Protein AF-A0A383CD26-F1 (afdb_monomer)

Secondary structure (DSSP, 8-state):
--STTTSSGGGSS---------------------------PPP--SPPPSS-HHHHHHHT-HHHHHHHHHTT--TT---TTS--HHHHHHHTT-TTT-

InterPro domains:
  IPR002110 Ankyrin repeat [PF13637] (53-98)
  IPR002110 Ankyrin repeat [PS50088] (48-80)
  IPR036770 Ankyrin repeat-containing domain superfamily [G3DSA:1.25.40.20] (35-98)
  IPR036770 Ankyrin repeat-containing domain superfamily [SSF48403] (50-98)

Sequence (98 aa):
MKHLLLTTIAAVLLVGCGKSQQSAPPAEAKPTEPVAEASQPEPPTAKAPDISIHEAAALGNIEVVKQFLDSGTDVNAKDETGGTPLDEAAGWGRKDIV

Solvent-accessible surface area (backbone atoms only — not comparable to full-atom values): 6782 Å² total; per-residue (Å²): 135,78,67,72,69,64,66,64,69,75,74,77,85,76,89,78,87,82,80,88,78,89,80,81,82,88,78,87,80,84,87,82,88,88,79,90,77,94,71,85,88,81,81,84,69,93,64,80,74,98,62,55,62,42,56,29,26,41,72,53,40,58,73,58,46,48,52,40,57,76,69,66,52,72,71,74,50,58,50,97,85,67,43,30,21,61,51,33,7,56,75,61,64,24,69,95,76,102

Organism: NCBI:txid408172

Foldseek 3Di:
DVVVVVVVVPPPPPPDDDDDDDDDDDDDDDDDDDDDDDDDDDDDPPDQDPDDLLVCLLVLVVVNVVVCVVVVHPQQDADPVRDGSVNSNVVNVNVVND

Nearest PDB structures (foldseek):
  8aiw-assembly1_A  TM=9.275E-01  e=3.293E-03  synthetic construct
  5fin-assembly1_A  TM=9.408E-01  e=5.175E-03  synthetic construct
  5u0k-assembly2_C  TM=9.900E-01  e=1.198E-02  Homo sapiens
  4qfv-assembly2_D  TM=9.211E-01  e=7.625E-03  synthetic construct
  3eu9-assembly1_A  TM=8.087E-01  e=6.024E-02  Homo sapiens

pLDDT: mean 72.76, std 22.74, range [33.34, 98.06]

Radius of gyration: 22.04 Å; Cα contacts (8 Å, |Δi|>4): 69; chains: 1; bounding box: 35×28×75 Å

Mean predicted aligned error: 15.94 Å

Structure (mmCIF, N/CA/C/O backbone):
data_AF-A0A383CD26-F1
#
_entry.id   AF-A0A383CD26-F1
#
loop_
_atom_site.group_PDB
_atom_site.id
_atom_site.type_symbol
_atom_site.label_atom_id
_atom_site.label_alt_id
_atom_site.label_comp_id
_atom_site.label_asym_id
_atom_site.label_entity_id
_atom_site.label_seq_id
_atom_site.pdbx_PDB_ins_code
_atom_site.Cartn_x
_atom_site.Cartn_y
_atom_site.Cartn_z
_atom_site.occupancy
_atom_site.B_iso_or_equiv
_atom_site.auth_seq_id
_atom_site.auth_comp_id
_atom_site.auth_asym_id
_atom_site.auth_atom_id
_atom_site.pdbx_PDB_model_num
ATOM 1 N N . MET A 1 1 ? -8.525 4.665 -56.659 1.00 61.22 1 MET A N 1
ATOM 2 C CA . MET A 1 1 ? -8.284 5.819 -55.749 1.00 61.22 1 MET A CA 1
ATOM 3 C C . MET A 1 1 ? -8.834 5.638 -54.322 1.00 61.22 1 MET A C 1
ATOM 5 O O . MET A 1 1 ? -8.789 6.589 -53.561 1.00 61.22 1 MET A O 1
ATOM 9 N N . LYS A 1 2 ? -9.315 4.447 -53.909 1.00 55.78 2 LYS A N 1
ATOM 10 C CA . LYS A 1 2 ? -9.794 4.193 -52.524 1.00 55.78 2 LYS A CA 1
ATOM 11 C C . LYS A 1 2 ? -8.854 3.308 -51.686 1.00 55.78 2 LYS A C 1
ATOM 13 O O . LYS A 1 2 ? -9.084 3.098 -50.508 1.00 55.78 2 LYS A O 1
ATOM 18 N N . HIS A 1 3 ? -7.773 2.831 -52.298 1.00 51.88 3 HIS A N 1
ATOM 19 C CA . HIS A 1 3 ? -6.738 1.991 -51.675 1.00 51.88 3 HIS A CA 1
ATOM 20 C C . HIS A 1 3 ? -5.611 2.835 -51.055 1.00 51.88 3 HIS A C 1
ATOM 22 O O . HIS A 1 3 ? -4.895 2.353 -50.191 1.00 51.88 3 HIS A O 1
ATOM 28 N N . LEU A 1 4 ? -5.481 4.103 -51.470 1.00 53.97 4 LEU A N 1
ATOM 29 C CA . LEU A 1 4 ? -4.401 4.993 -51.028 1.00 53.97 4 LEU A CA 1
ATOM 30 C C . LEU A 1 4 ? -4.625 5.546 -49.606 1.00 53.97 4 LEU A C 1
ATOM 32 O O . LEU A 1 4 ? -3.674 5.949 -48.951 1.00 53.97 4 LEU A O 1
ATOM 36 N N . LEU A 1 5 ? -5.872 5.531 -49.115 1.00 55.97 5 LEU A N 1
ATOM 37 C CA . LEU A 1 5 ? -6.234 5.977 -47.761 1.00 55.97 5 LEU A CA 1
ATOM 38 C C . LEU A 1 5 ? -6.113 4.869 -46.700 1.00 55.97 5 LEU A C 1
ATOM 40 O O . LEU A 1 5 ? -6.050 5.173 -45.517 1.00 55.97 5 LEU A O 1
ATOM 44 N N . LEU A 1 6 ? -6.073 3.592 -47.102 1.00 53.94 6 LEU A N 1
ATOM 45 C CA . LEU A 1 6 ? -5.966 2.467 -46.162 1.00 53.94 6 LEU A CA 1
ATOM 46 C C . LEU A 1 6 ? -4.513 2.151 -45.780 1.00 53.94 6 LEU A C 1
ATOM 48 O O . LEU A 1 6 ? -4.270 1.590 -44.717 1.00 53.94 6 LEU A O 1
ATOM 52 N N . THR A 1 7 ? -3.536 2.550 -46.598 1.00 52.94 7 THR A N 1
ATOM 53 C CA . THR A 1 7 ? -2.109 2.322 -46.316 1.00 52.94 7 THR A CA 1
ATOM 54 C C . THR A 1 7 ? -1.505 3.332 -45.340 1.00 52.94 7 THR A C 1
ATOM 56 O O . THR A 1 7 ? -0.465 3.053 -44.756 1.00 52.94 7 THR A O 1
ATOM 59 N N . THR A 1 8 ? -2.131 4.492 -45.125 1.00 54.00 8 THR A N 1
ATOM 60 C CA . THR A 1 8 ? -1.614 5.521 -44.204 1.00 54.00 8 THR A CA 1
ATOM 61 C C . THR A 1 8 ? -1.950 5.246 -42.736 1.00 54.00 8 THR A C 1
ATOM 63 O O . THR A 1 8 ? -1.261 5.744 -41.852 1.00 54.00 8 THR A O 1
ATOM 66 N N . ILE A 1 9 ? -2.960 4.417 -42.452 1.00 56.34 9 ILE A N 1
ATOM 67 C CA . ILE A 1 9 ? -3.414 4.140 -41.077 1.00 56.34 9 ILE A CA 1
ATOM 68 C C . ILE A 1 9 ? -2.486 3.142 -40.351 1.00 56.34 9 ILE A C 1
ATOM 70 O O . ILE A 1 9 ? -2.437 3.119 -39.125 1.00 56.34 9 ILE A O 1
ATOM 74 N N . ALA A 1 10 ? -1.668 2.370 -41.075 1.00 51.91 10 ALA A N 1
ATOM 75 C CA . ALA A 1 10 ? -0.789 1.360 -40.477 1.00 51.91 10 ALA A CA 1
ATOM 76 C C . ALA A 1 10 ? 0.519 1.910 -39.860 1.00 51.91 10 ALA A C 1
ATOM 78 O O . ALA A 1 10 ? 1.268 1.145 -39.259 1.00 51.91 10 ALA A O 1
ATOM 79 N N . ALA A 1 11 ? 0.814 3.211 -39.978 1.00 51.25 11 ALA A N 1
ATOM 80 C CA . ALA A 1 11 ? 2.112 3.775 -39.580 1.00 51.25 11 ALA A CA 1
ATOM 81 C C . ALA A 1 11 ? 2.157 4.444 -38.185 1.00 51.25 11 ALA A C 1
ATOM 83 O O . ALA A 1 11 ? 3.206 4.954 -37.807 1.00 51.25 11 ALA A O 1
ATOM 84 N N . VAL A 1 12 ? 1.067 4.454 -37.402 1.00 57.66 12 VAL A N 1
ATOM 85 C CA . VAL A 1 12 ? 0.998 5.226 -36.131 1.00 57.66 12 VAL A CA 1
ATOM 86 C C . VAL A 1 12 ? 1.128 4.367 -34.855 1.00 57.66 12 VAL A C 1
ATOM 88 O O . VAL A 1 12 ? 1.158 4.904 -33.755 1.00 57.66 12 VAL A O 1
ATOM 91 N N . LEU A 1 13 ? 1.292 3.042 -34.945 1.00 58.06 13 LEU A N 1
ATOM 92 C CA . LEU A 1 13 ? 1.329 2.158 -33.759 1.00 58.06 13 LEU A CA 1
ATOM 93 C C . LEU A 1 13 ? 2.716 1.595 -33.398 1.00 58.06 13 LEU A C 1
ATOM 95 O O . LEU A 1 13 ? 2.810 0.526 -32.801 1.00 58.06 13 LEU A O 1
ATOM 99 N N . LEU A 1 14 ? 3.801 2.308 -33.716 1.00 62.69 14 LEU A N 1
ATOM 100 C CA . LEU A 1 14 ? 5.159 1.943 -33.285 1.00 62.69 14 LEU A CA 1
ATOM 101 C C . LEU A 1 14 ? 5.880 3.116 -32.607 1.00 62.69 14 LEU A C 1
ATOM 103 O O . LEU A 1 14 ? 6.912 3.585 -33.076 1.00 62.69 14 LEU A O 1
ATOM 107 N N . VAL A 1 15 ? 5.366 3.550 -31.455 1.00 64.06 15 VAL A N 1
ATOM 108 C CA . VAL A 1 15 ? 6.215 4.143 -30.408 1.00 64.06 15 VAL A CA 1
ATOM 109 C C . VAL A 1 15 ? 6.217 3.180 -29.229 1.00 64.06 15 VAL A C 1
ATOM 111 O O . VAL A 1 15 ? 5.533 3.352 -28.227 1.00 64.06 15 VAL A O 1
ATOM 114 N N . GLY A 1 16 ? 6.969 2.100 -29.408 1.00 60.16 16 GLY A N 1
ATOM 115 C CA . GLY A 1 16 ? 7.536 1.322 -28.322 1.00 60.16 16 GLY A CA 1
ATOM 116 C C . GLY A 1 16 ? 9.050 1.484 -28.379 1.00 60.16 16 GLY A C 1
ATOM 117 O O . GLY A 1 16 ? 9.636 1.178 -29.413 1.00 60.16 16 GLY A O 1
ATOM 118 N N . CYS A 1 17 ? 9.648 2.011 -27.304 1.00 50.06 17 CYS A N 1
ATOM 119 C CA . CYS A 1 17 ? 10.967 1.655 -26.755 1.00 50.06 17 CYS A CA 1
ATOM 120 C C . CYS A 1 17 ? 11.421 2.674 -25.696 1.00 50.06 17 CYS A C 1
ATOM 122 O O . CYS A 1 17 ? 11.313 3.877 -25.906 1.00 50.06 17 CYS A O 1
ATOM 124 N N . GLY A 1 18 ? 12.029 2.169 -24.615 1.00 45.19 18 GLY A N 1
ATOM 125 C CA . GLY A 1 18 ? 12.867 2.944 -23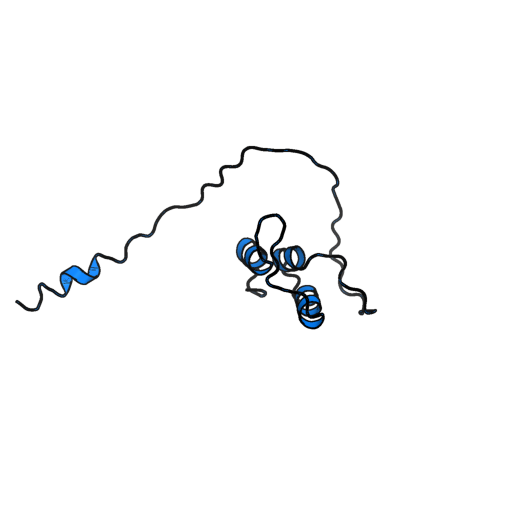.686 1.00 45.19 18 GLY A CA 1
ATOM 126 C C . GLY A 1 18 ? 12.332 2.932 -22.255 1.00 45.19 18 GLY A C 1
ATOM 127 O O . GLY A 1 18 ? 11.650 3.856 -21.848 1.00 45.19 18 GLY A O 1
ATOM 128 N N . LYS A 1 19 ? 12.437 1.827 -21.508 1.00 43.53 19 LYS A N 1
ATOM 129 C CA . LYS A 1 19 ? 13.638 1.421 -20.752 1.00 43.53 19 LYS A CA 1
ATOM 130 C C . LYS A 1 19 ? 14.055 2.495 -19.734 1.00 43.53 19 LYS A C 1
ATOM 132 O O . LYS A 1 19 ? 14.719 3.463 -20.076 1.00 43.53 19 LYS A O 1
ATOM 137 N N . SER A 1 20 ? 13.631 2.254 -18.495 1.00 51.91 20 SER A N 1
ATOM 138 C CA . SER A 1 20 ? 14.439 2.324 -17.275 1.00 51.91 20 SER A CA 1
ATOM 139 C C . SER A 1 20 ? 15.628 3.279 -17.332 1.00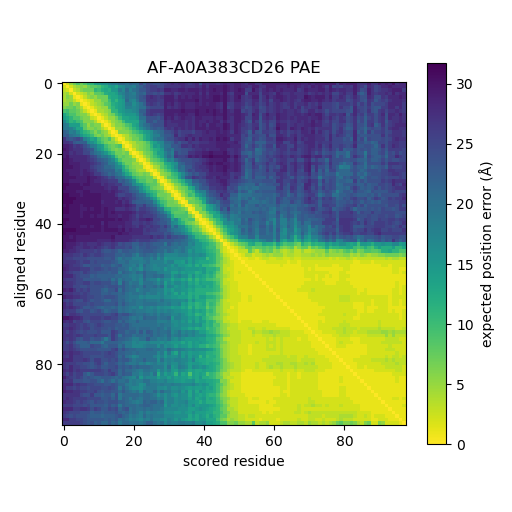 51.91 20 SER A C 1
ATOM 141 O O . SER A 1 20 ? 16.634 2.908 -17.919 1.00 51.91 20 SER A O 1
ATOM 143 N N . GLN A 1 21 ? 15.564 4.414 -16.636 1.00 40.03 21 GLN A N 1
ATOM 144 C CA . GLN A 1 21 ? 16.749 4.991 -15.997 1.00 40.03 21 GLN A CA 1
ATOM 145 C C . GLN A 1 21 ? 16.370 5.571 -14.638 1.00 40.03 21 GLN A C 1
ATOM 147 O O . GLN A 1 21 ? 16.080 6.752 -14.474 1.00 40.03 21 GLN A O 1
ATOM 152 N N . GLN A 1 22 ? 16.409 4.664 -13.662 1.00 48.28 22 GLN A N 1
ATOM 153 C CA . GLN A 1 22 ? 16.930 4.931 -12.331 1.00 48.28 22 GLN A CA 1
ATOM 154 C C . GLN A 1 22 ? 18.182 5.808 -12.472 1.00 48.28 22 GLN A C 1
ATOM 156 O O . GLN A 1 22 ? 19.202 5.373 -13.002 1.00 48.28 22 GLN A O 1
ATOM 161 N N . SER A 1 23 ? 18.107 7.044 -12.007 1.00 33.34 23 SER A N 1
ATOM 162 C CA . SER A 1 23 ? 19.285 7.821 -11.644 1.00 33.34 23 SER A CA 1
ATOM 163 C C . SER A 1 23 ? 19.111 8.192 -10.187 1.00 33.34 23 SER A C 1
ATOM 165 O O . SER A 1 23 ? 18.477 9.187 -9.859 1.00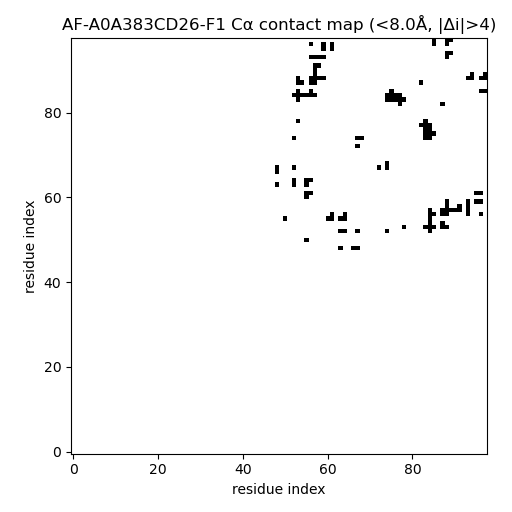 33.34 23 SER A O 1
ATOM 167 N N . ALA A 1 24 ? 19.633 7.336 -9.316 1.00 45.06 24 ALA A N 1
ATOM 168 C CA . ALA A 1 24 ? 19.889 7.706 -7.937 1.00 45.06 24 ALA A CA 1
ATOM 169 C C . ALA A 1 24 ? 21.319 8.256 -7.842 1.00 45.06 24 ALA A C 1
ATOM 171 O O . ALA A 1 24 ? 22.244 7.637 -8.376 1.00 45.06 24 ALA A O 1
ATOM 172 N N . PRO A 1 25 ? 21.524 9.354 -7.103 1.00 39.72 25 PRO A N 1
ATOM 173 C CA . PRO A 1 25 ? 22.664 9.493 -6.220 1.00 39.72 25 PRO A CA 1
ATOM 174 C C . PRO A 1 25 ? 22.209 9.457 -4.747 1.00 39.72 25 PRO A C 1
ATOM 176 O O . PRO A 1 25 ? 21.023 9.619 -4.456 1.00 39.72 25 PRO A O 1
ATOM 179 N N . PRO A 1 26 ? 23.136 9.166 -3.821 1.00 54.28 26 PRO A N 1
ATOM 180 C CA . PRO A 1 26 ? 22.813 8.565 -2.540 1.00 54.28 26 PRO A CA 1
ATOM 181 C C . PRO A 1 26 ? 22.587 9.618 -1.457 1.00 54.28 26 PRO A C 1
ATOM 183 O O . PRO A 1 26 ? 23.276 10.635 -1.406 1.00 54.28 26 PRO A O 1
ATOM 186 N N . ALA A 1 27 ? 21.689 9.312 -0.531 1.00 46.59 27 ALA A N 1
ATOM 187 C CA . ALA A 1 27 ? 21.772 9.839 0.818 1.00 46.59 27 ALA A CA 1
ATOM 188 C C . ALA A 1 27 ? 21.467 8.702 1.794 1.00 46.59 27 ALA A C 1
ATOM 190 O O . ALA A 1 27 ? 20.321 8.321 2.015 1.00 46.59 27 ALA A O 1
ATOM 191 N N . GLU A 1 28 ? 22.549 8.141 2.334 1.00 36.38 28 GLU A N 1
ATOM 192 C CA . GLU A 1 28 ? 22.593 7.570 3.680 1.00 36.38 28 GLU A CA 1
ATOM 193 C C . GLU A 1 28 ? 21.849 8.513 4.649 1.00 36.38 28 GLU A C 1
ATOM 195 O O . GLU A 1 28 ? 22.001 9.729 4.580 1.00 36.38 28 GLU A O 1
ATOM 200 N N . ALA A 1 29 ? 20.996 8.010 5.537 1.00 36.34 29 ALA A N 1
ATOM 201 C CA . ALA A 1 29 ? 21.476 7.372 6.753 1.00 36.34 29 ALA A CA 1
ATOM 202 C C . ALA A 1 29 ? 20.561 6.235 7.249 1.00 36.34 29 ALA A C 1
ATOM 204 O O . ALA A 1 29 ? 19.380 6.415 7.528 1.00 36.34 29 ALA A O 1
ATOM 205 N N . LYS A 1 30 ? 21.192 5.067 7.402 1.00 43.84 30 LYS A N 1
ATOM 206 C CA . LYS A 1 30 ? 20.819 3.916 8.248 1.00 43.84 30 LYS A CA 1
ATOM 207 C C . LYS A 1 30 ? 20.951 4.289 9.751 1.00 43.84 30 LYS A C 1
ATOM 209 O O . LYS A 1 30 ? 21.493 5.367 10.004 1.00 43.84 30 LYS A O 1
ATOM 214 N N . PRO A 1 31 ? 20.666 3.415 10.755 1.00 50.22 31 PRO A N 1
ATOM 215 C CA . PRO A 1 31 ? 20.257 1.989 10.718 1.00 50.22 31 PRO A CA 1
ATOM 216 C C . PRO A 1 31 ? 19.019 1.673 11.602 1.00 50.22 31 PRO A C 1
ATOM 218 O O . PRO A 1 31 ? 18.684 2.444 12.488 1.00 50.22 31 PRO A O 1
ATOM 221 N N . THR A 1 32 ? 18.279 0.579 11.393 1.00 36.12 32 THR A N 1
ATOM 222 C CA . THR A 1 32 ? 18.607 -0.749 11.957 1.00 36.12 32 THR A CA 1
ATOM 223 C C . THR A 1 32 ? 17.977 -1.909 11.170 1.00 36.12 32 THR A C 1
ATOM 225 O O . THR A 1 32 ? 16.761 -1.989 11.030 1.00 36.12 32 THR A O 1
ATOM 228 N N . GLU A 1 33 ? 18.822 -2.836 10.715 1.00 42.62 33 GLU A N 1
ATOM 229 C CA . GLU A 1 33 ? 18.487 -4.244 10.421 1.00 42.62 33 GLU A CA 1
ATOM 230 C C . GLU A 1 33 ? 18.297 -5.022 11.750 1.00 42.62 33 GLU A C 1
ATOM 232 O O . GLU A 1 33 ? 18.638 -4.465 12.800 1.00 42.62 33 GLU A O 1
ATOM 237 N N . PRO A 1 34 ? 17.986 -6.336 11.782 1.00 62.38 34 PRO A N 1
ATOM 238 C CA . PRO A 1 34 ? 17.209 -7.216 10.892 1.00 62.38 34 PRO A CA 1
ATOM 239 C C . PRO A 1 34 ? 16.108 -7.966 11.687 1.00 62.38 34 PRO A C 1
ATOM 241 O O . PRO A 1 34 ? 16.204 -8.071 12.899 1.00 62.38 34 PRO A O 1
ATOM 244 N N . VAL A 1 35 ? 15.137 -8.605 11.031 1.00 40.91 35 VAL A N 1
ATOM 245 C CA . VAL A 1 35 ? 14.760 -9.999 11.357 1.00 40.91 35 VAL A CA 1
ATOM 246 C C . VAL A 1 35 ? 13.865 -10.564 10.259 1.00 40.91 35 VAL A C 1
ATOM 248 O O . VAL A 1 35 ? 12.814 -10.024 9.930 1.00 40.91 35 VAL A O 1
ATOM 251 N N . ALA A 1 36 ? 14.316 -11.681 9.700 1.00 51.69 36 ALA A N 1
ATOM 252 C CA . ALA A 1 36 ? 13.437 -12.662 9.098 1.00 51.69 36 ALA A CA 1
ATOM 253 C C . ALA A 1 36 ? 12.446 -13.162 10.157 1.00 51.69 36 ALA A C 1
ATOM 255 O O . ALA A 1 36 ? 12.866 -13.393 11.283 1.00 51.69 36 ALA A O 1
ATOM 256 N N . GLU A 1 37 ? 11.192 -13.406 9.786 1.00 38.22 37 GLU A N 1
ATOM 257 C CA . GLU A 1 37 ? 10.447 -14.529 10.359 1.00 38.22 37 GLU A CA 1
ATOM 258 C C . GLU A 1 37 ? 9.281 -14.890 9.432 1.00 38.22 37 GLU A C 1
ATOM 260 O O . GLU A 1 37 ? 8.255 -14.214 9.361 1.00 38.22 37 GLU A O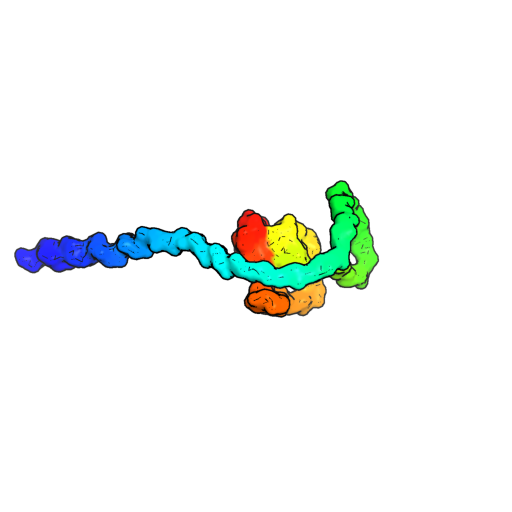 1
ATOM 265 N N . ALA A 1 38 ? 9.456 -15.981 8.691 1.00 53.16 38 ALA A N 1
ATOM 266 C CA . ALA A 1 38 ? 8.350 -16.706 8.097 1.00 53.16 38 ALA A CA 1
ATOM 267 C C . ALA A 1 38 ? 7.693 -17.541 9.204 1.00 53.16 38 ALA A C 1
ATOM 269 O O . ALA A 1 38 ? 8.177 -18.627 9.502 1.00 53.16 38 ALA A O 1
ATOM 270 N N . SER A 1 39 ? 6.602 -17.051 9.794 1.00 44.00 39 SER A N 1
ATOM 271 C CA . SER A 1 39 ? 5.748 -17.835 10.696 1.00 44.00 39 SER A CA 1
ATOM 272 C C . SER A 1 39 ? 4.284 -17.417 10.525 1.00 44.00 39 SER A C 1
ATOM 274 O O . SER A 1 39 ? 3.939 -16.247 10.656 1.00 44.00 39 SER A O 1
ATOM 276 N N . GLN A 1 40 ? 3.436 -18.381 10.157 1.00 42.91 40 GLN A N 1
ATOM 277 C CA . GLN A 1 40 ? 1.976 -18.241 10.037 1.00 42.91 40 GLN A CA 1
ATOM 278 C C . GLN A 1 40 ? 1.289 -18.251 11.435 1.00 42.91 40 GLN A C 1
ATOM 280 O O . GLN A 1 40 ? 1.982 -18.301 12.446 1.00 42.91 40 GLN A O 1
ATOM 285 N N . PRO A 1 41 ? -0.057 -18.277 11.517 1.00 51.47 41 PRO A N 1
ATOM 286 C CA . PRO A 1 41 ? -0.945 -17.177 11.881 1.00 51.47 41 PRO A CA 1
ATOM 287 C C . PRO A 1 41 ? -1.434 -17.243 13.345 1.00 51.47 41 PRO A C 1
ATOM 289 O O . PRO A 1 41 ? -1.875 -18.289 13.816 1.00 51.47 41 PRO A O 1
ATOM 292 N N . GLU A 1 42 ? -1.470 -16.104 14.034 1.00 39.62 42 GLU A N 1
ATOM 293 C CA . GLU A 1 42 ? -2.142 -15.973 15.337 1.00 39.62 42 GLU A CA 1
ATOM 294 C C 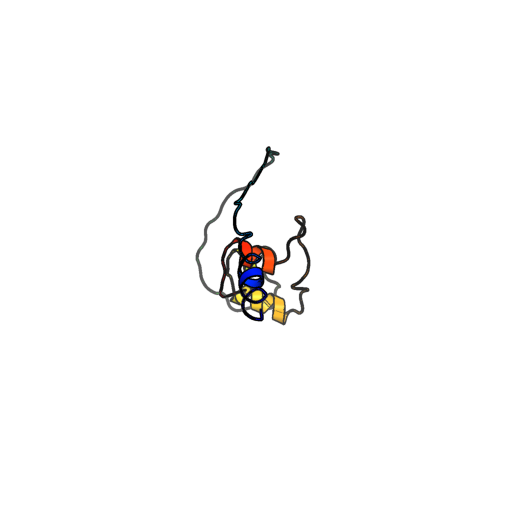. GLU A 1 42 ? -3.542 -15.338 15.142 1.00 39.62 42 GLU A C 1
ATOM 296 O O . GLU A 1 42 ? -3.693 -14.422 14.327 1.00 39.62 42 GLU A O 1
ATOM 301 N N . PRO A 1 43 ? -4.590 -15.827 15.837 1.00 54.25 43 PRO A N 1
ATOM 302 C CA . PRO A 1 43 ? -5.979 -15.407 15.642 1.00 54.25 43 PRO A CA 1
ATOM 303 C C . PRO A 1 43 ? -6.205 -13.968 16.144 1.00 54.25 43 PRO A C 1
ATOM 305 O O . PRO A 1 43 ? -5.644 -13.583 17.173 1.00 54.25 43 PRO A O 1
ATOM 308 N N . PRO A 1 44 ? -7.049 -13.155 15.479 1.00 54.00 44 PRO A N 1
ATOM 309 C CA . PRO A 1 44 ? -7.094 -11.726 15.742 1.00 54.00 44 PRO A CA 1
ATOM 310 C C . PRO A 1 44 ? -7.887 -11.426 17.018 1.00 54.00 44 PRO A C 1
ATOM 312 O O . PRO A 1 44 ? -9.108 -11.274 17.014 1.00 54.00 44 PRO A O 1
ATOM 315 N N . THR A 1 45 ? -7.183 -11.230 18.129 1.00 49.50 45 THR A N 1
ATOM 316 C CA . THR A 1 45 ? -7.554 -10.129 19.023 1.00 49.50 45 THR A CA 1
ATOM 317 C C . THR A 1 45 ? -7.434 -8.833 18.227 1.00 49.50 45 THR A C 1
ATOM 319 O O . THR A 1 45 ? -6.371 -8.559 17.682 1.00 49.50 45 THR A O 1
ATOM 322 N N . ALA A 1 46 ? -8.530 -8.076 18.148 1.00 63.12 46 ALA A N 1
ATOM 323 C CA . ALA A 1 46 ? -8.783 -6.902 17.307 1.00 63.12 46 ALA A CA 1
ATOM 324 C C . ALA A 1 46 ? -7.837 -5.692 17.515 1.00 63.12 46 ALA A C 1
ATOM 326 O O . ALA A 1 46 ? -8.283 -4.582 17.806 1.00 63.12 46 ALA A O 1
ATOM 327 N N . LYS A 1 47 ? -6.524 -5.889 17.388 1.00 64.50 47 LYS A N 1
ATOM 328 C CA . LYS A 1 47 ? -5.546 -4.818 17.195 1.00 64.50 47 L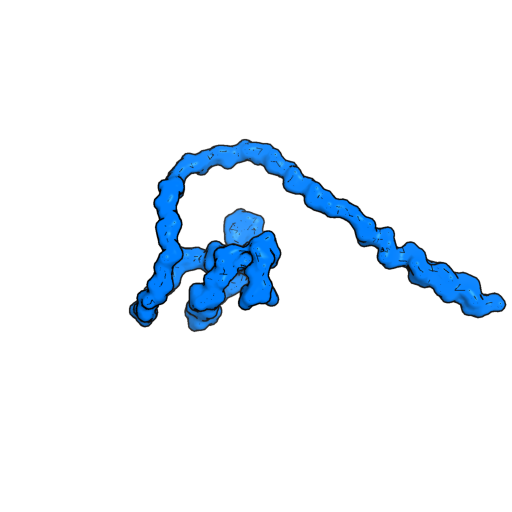YS A CA 1
ATOM 329 C C . LYS A 1 47 ? -5.316 -4.611 15.702 1.00 64.50 47 LYS A C 1
ATOM 331 O O . LYS A 1 47 ? -5.334 -5.569 14.934 1.00 64.50 47 LYS A O 1
ATOM 336 N N . ALA A 1 48 ? -5.107 -3.355 15.312 1.00 67.25 48 ALA A N 1
ATOM 337 C CA . ALA A 1 48 ? -4.660 -3.028 13.965 1.00 67.25 48 ALA A CA 1
ATOM 338 C C . ALA A 1 48 ? -3.328 -3.749 13.669 1.00 67.25 48 ALA A C 1
ATOM 340 O O . ALA A 1 48 ? -2.524 -3.885 14.595 1.00 67.25 48 ALA A O 1
ATOM 341 N N . PRO A 1 49 ? -3.089 -4.206 12.426 1.00 81.19 49 PRO A N 1
ATOM 342 C CA . PRO A 1 49 ? -1.815 -4.814 12.057 1.00 81.19 49 PRO A CA 1
ATOM 343 C C . PRO A 1 49 ? -0.645 -3.861 12.344 1.00 81.19 49 PRO A C 1
ATOM 345 O O . PRO A 1 49 ? -0.736 -2.673 12.042 1.00 81.19 49 PRO A O 1
ATOM 348 N N . ASP A 1 50 ? 0.465 -4.380 12.875 1.00 88.69 50 ASP A N 1
ATOM 349 C CA . ASP A 1 50 ? 1.664 -3.582 13.203 1.00 88.69 50 ASP A CA 1
ATOM 350 C C . ASP A 1 50 ? 2.490 -3.169 11.957 1.00 88.69 50 ASP A C 1
ATOM 352 O O . ASP A 1 50 ? 3.538 -2.538 12.075 1.00 88.69 50 ASP A O 1
ATOM 356 N N . ILE A 1 51 ? 2.024 -3.516 10.755 1.00 91.44 51 ILE A N 1
ATOM 357 C CA . ILE A 1 51 ? 2.657 -3.245 9.456 1.00 91.44 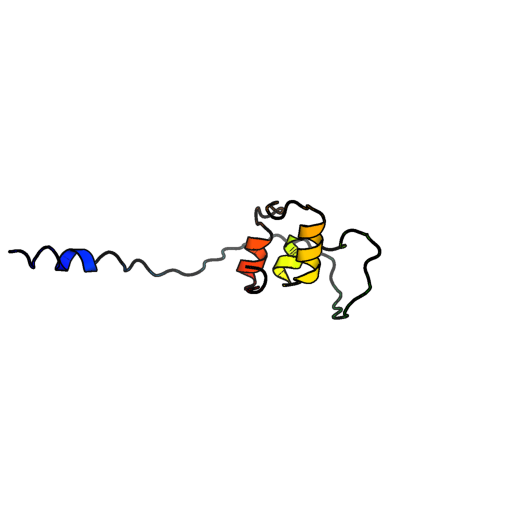51 ILE A CA 1
ATOM 358 C C . ILE A 1 51 ? 1.808 -2.259 8.654 1.00 91.44 51 ILE A C 1
ATOM 360 O O . ILE A 1 51 ? 0.588 -2.301 8.737 1.00 91.44 51 ILE A O 1
ATOM 364 N N . SER A 1 52 ? 2.411 -1.393 7.838 1.00 94.50 52 SER A N 1
ATOM 365 C CA . SER A 1 52 ? 1.631 -0.495 6.974 1.00 94.50 52 SER A CA 1
ATOM 366 C C . SER A 1 52 ? 0.939 -1.243 5.822 1.00 94.50 52 SER A C 1
ATOM 368 O O . SER A 1 52 ? 1.415 -2.282 5.361 1.00 94.50 52 SER A O 1
ATOM 370 N N . ILE A 1 53 ? -0.156 -0.688 5.289 1.00 95.19 53 ILE A N 1
ATOM 371 C CA . ILE A 1 53 ? -0.816 -1.254 4.101 1.00 95.19 53 ILE A CA 1
ATOM 372 C C . ILE A 1 53 ? 0.082 -1.201 2.848 1.00 95.19 53 ILE A C 1
ATOM 374 O O . ILE A 1 53 ? 0.019 -2.112 2.028 1.00 95.19 53 ILE A O 1
ATOM 378 N N . HIS A 1 54 ? 0.961 -0.198 2.728 1.00 97.25 54 HIS A N 1
ATOM 379 C CA . HIS A 1 54 ? 1.948 -0.096 1.644 1.00 97.25 54 HIS A CA 1
ATOM 380 C C . HIS A 1 54 ? 2.916 -1.278 1.672 1.00 97.25 54 HIS A C 1
ATOM 382 O O . HIS A 1 54 ? 3.110 -1.963 0.670 1.00 97.25 54 HIS A O 1
ATOM 388 N N . GLU A 1 55 ? 3.463 -1.574 2.850 1.00 95.56 55 GLU A N 1
ATOM 389 C CA . GLU A 1 55 ? 4.408 -2.671 3.025 1.00 95.56 55 GLU A CA 1
ATOM 390 C C . GLU A 1 55 ? 3.719 -4.037 2.907 1.00 95.56 55 GLU A C 1
ATOM 392 O O . GLU A 1 55 ? 4.228 -4.933 2.236 1.00 95.56 55 GLU A O 1
ATOM 397 N N . ALA A 1 56 ? 2.509 -4.190 3.454 1.00 95.75 56 ALA A N 1
ATOM 398 C CA . ALA A 1 56 ? 1.704 -5.392 3.244 1.00 95.75 56 ALA A CA 1
ATOM 399 C C . ALA A 1 56 ? 1.440 -5.650 1.748 1.00 95.75 56 ALA A C 1
ATOM 401 O O . ALA A 1 56 ? 1.528 -6.794 1.294 1.00 95.75 56 ALA A O 1
ATOM 402 N N . ALA A 1 57 ? 1.170 -4.592 0.978 1.00 97.12 57 ALA A N 1
ATOM 403 C CA . ALA A 1 57 ? 0.957 -4.668 -0.459 1.00 97.12 57 ALA A CA 1
ATOM 404 C C . ALA A 1 57 ? 2.247 -5.001 -1.229 1.00 97.12 57 ALA A C 1
ATOM 406 O O . ALA A 1 57 ? 2.229 -5.898 -2.071 1.00 97.12 57 ALA A O 1
ATOM 407 N N . ALA A 1 58 ? 3.383 -4.384 -0.883 1.00 96.00 58 ALA A N 1
ATOM 408 C CA . ALA A 1 58 ? 4.703 -4.704 -1.440 1.00 96.00 58 ALA A CA 1
ATOM 409 C C . ALA A 1 58 ? 5.097 -6.178 -1.215 1.00 96.00 58 ALA A C 1
ATOM 411 O O . ALA A 1 58 ? 5.612 -6.858 -2.116 1.00 96.00 58 ALA A O 1
ATOM 412 N N . LEU A 1 59 ? 4.821 -6.691 -0.010 1.00 95.00 59 LEU A N 1
ATOM 413 C CA . LEU A 1 59 ? 5.121 -8.062 0.403 1.00 95.00 59 LEU A CA 1
ATOM 414 C C . LEU A 1 59 ? 4.141 -9.100 -0.163 1.00 95.00 59 LEU A C 1
ATOM 416 O O . LEU A 1 59 ? 4.443 -10.292 -0.137 1.00 95.00 59 LEU A O 1
ATOM 420 N N . GLY A 1 60 ? 2.986 -8.686 -0.693 1.00 94.94 60 GLY A N 1
ATOM 421 C CA . GLY A 1 60 ? 1.959 -9.622 -1.157 1.00 94.94 60 GLY A CA 1
ATOM 422 C C . GLY A 1 60 ? 1.137 -10.250 -0.027 1.00 94.94 60 GLY A C 1
ATOM 423 O O . GLY A 1 60 ? 0.569 -11.324 -0.215 1.00 94.94 60 GLY A O 1
ATOM 424 N N . ASN A 1 61 ? 1.081 -9.630 1.155 1.00 95.81 61 ASN A N 1
ATOM 425 C CA . ASN A 1 61 ? 0.369 -10.174 2.309 1.00 95.81 61 ASN A CA 1
ATOM 426 C C . ASN A 1 61 ? -1.142 -9.888 2.222 1.00 95.81 61 ASN A C 1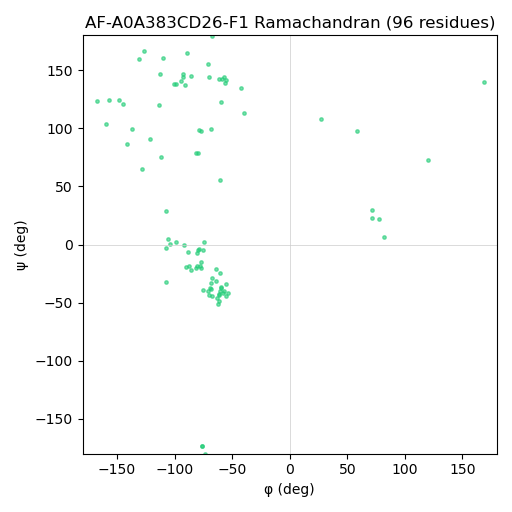
ATOM 428 O O . ASN A 1 61 ? -1.666 -8.980 2.871 1.00 95.81 61 ASN A O 1
ATOM 432 N N . ILE A 1 62 ? -1.839 -10.682 1.405 1.00 95.38 62 ILE A N 1
ATOM 433 C CA . ILE A 1 62 ? -3.271 -10.528 1.096 1.00 95.38 62 ILE A CA 1
ATOM 434 C C . ILE A 1 62 ? -4.134 -10.481 2.363 1.00 95.38 62 ILE A C 1
ATOM 436 O O . ILE A 1 62 ? -5.059 -9.678 2.447 1.00 95.38 62 ILE A O 1
ATOM 440 N N . GLU A 1 63 ? -3.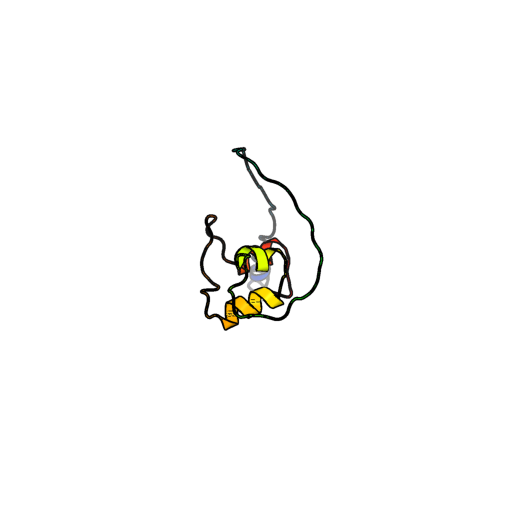845 -11.321 3.356 1.00 94.44 63 GLU A N 1
ATOM 441 C CA . GLU A 1 63 ? -4.664 -11.403 4.571 1.00 94.44 63 GLU A CA 1
ATOM 442 C C . GLU A 1 63 ? -4.560 -10.136 5.423 1.00 94.44 63 GLU A C 1
ATOM 444 O O . GLU A 1 63 ? -5.541 -9.714 6.034 1.00 94.44 63 GLU A O 1
ATOM 449 N N . VAL A 1 64 ? -3.400 -9.478 5.435 1.00 93.88 64 VAL A N 1
ATOM 450 C CA . VAL A 1 64 ? -3.243 -8.180 6.101 1.00 93.88 64 VAL A CA 1
ATOM 451 C C . VAL A 1 64 ? -3.881 -7.058 5.283 1.00 93.88 64 VAL A C 1
ATOM 453 O O . VAL A 1 64 ? -4.549 -6.197 5.851 1.00 93.88 64 VAL A O 1
ATOM 456 N N . VAL A 1 65 ? -3.764 -7.086 3.951 1.00 94.44 65 VAL A N 1
ATOM 457 C CA . VAL A 1 65 ? -4.451 -6.112 3.083 1.00 94.44 65 VAL A CA 1
ATOM 458 C C . VAL A 1 65 ? -5.972 -6.192 3.248 1.00 94.44 65 VAL A C 1
ATOM 460 O O . VAL A 1 65 ? -6.626 -5.157 3.356 1.00 94.44 65 VAL A O 1
ATOM 463 N N . LYS A 1 66 ? -6.541 -7.398 3.365 1.00 94.75 66 LYS A N 1
ATOM 464 C CA . LYS A 1 66 ? -7.963 -7.588 3.691 1.00 94.75 66 LYS A CA 1
ATOM 465 C C . LYS A 1 66 ? -8.333 -7.005 5.049 1.00 94.75 66 LYS A C 1
ATOM 467 O O . LYS A 1 66 ? -9.324 -6.296 5.136 1.00 94.75 66 LYS A O 1
ATOM 472 N N . GLN A 1 67 ? -7.516 -7.216 6.081 1.00 94.25 67 GLN A N 1
ATOM 473 C CA . GLN A 1 67 ? -7.762 -6.603 7.392 1.00 94.25 67 GLN A CA 1
ATOM 474 C C . GLN A 1 67 ? -7.778 -5.069 7.325 1.00 94.25 67 GLN A C 1
ATOM 476 O O . GLN A 1 67 ? -8.583 -4.436 8.007 1.00 94.25 67 GLN A O 1
ATOM 481 N N . PHE A 1 68 ? -6.929 -4.458 6.493 1.00 93.50 68 PHE A N 1
ATOM 482 C CA . PHE A 1 68 ? -6.966 -3.012 6.260 1.00 93.50 68 PHE A CA 1
ATOM 483 C C . PHE A 1 68 ? -8.221 -2.550 5.509 1.00 93.50 68 PHE A C 1
ATOM 485 O O . PHE A 1 68 ? -8.779 -1.504 5.845 1.00 93.50 68 PHE A O 1
ATOM 492 N N . LEU A 1 69 ? -8.687 -3.327 4.528 1.00 92.62 69 LEU A N 1
ATOM 493 C CA . LEU A 1 69 ? -9.951 -3.066 3.832 1.00 92.62 69 LEU A CA 1
ATOM 494 C C . LEU A 1 69 ? -11.143 -3.152 4.795 1.00 92.62 69 LEU A C 1
ATOM 496 O O . LEU A 1 69 ? -11.983 -2.253 4.825 1.00 92.62 69 LEU A O 1
ATOM 500 N N . ASP A 1 70 ? -11.175 -4.192 5.624 1.00 94.00 70 ASP A N 1
ATOM 501 C CA . ASP A 1 70 ? -12.247 -4.439 6.590 1.00 94.00 70 ASP A CA 1
ATOM 502 C C . ASP A 1 70 ? -12.273 -3.392 7.712 1.00 94.00 70 ASP A C 1
ATOM 504 O O . ASP A 1 70 ? -13.336 -3.078 8.250 1.00 94.00 70 ASP A O 1
ATOM 508 N N . SER A 1 71 ? -11.119 -2.810 8.055 1.00 90.88 71 SER A N 1
ATOM 509 C CA . SER A 1 71 ? -11.025 -1.744 9.057 1.00 90.88 71 SER A CA 1
ATOM 510 C C . SER A 1 71 ? -11.432 -0.363 8.529 1.00 90.88 71 SER A C 1
ATOM 512 O O . SER A 1 71 ? -11.485 0.593 9.305 1.00 90.88 71 SER A O 1
ATOM 514 N N . GLY A 1 72 ? -11.740 -0.240 7.232 1.00 88.75 72 GLY A N 1
ATOM 515 C CA . GLY A 1 72 ? -12.096 1.030 6.595 1.00 88.75 72 GLY A CA 1
ATOM 516 C C . GLY A 1 72 ? -10.913 1.987 6.442 1.00 88.75 72 GLY A C 1
ATOM 517 O O . GLY A 1 72 ? -11.112 3.199 6.345 1.00 88.75 72 GLY A O 1
ATOM 518 N N . THR A 1 73 ? -9.687 1.459 6.446 1.00 91.50 73 THR A N 1
ATOM 519 C CA . THR A 1 73 ? -8.482 2.251 6.181 1.00 91.50 73 THR A CA 1
ATOM 520 C C . THR A 1 73 ? -8.546 2.840 4.773 1.00 91.50 73 THR A C 1
ATOM 522 O O . THR A 1 73 ? -9.001 2.178 3.838 1.00 91.50 73 THR A O 1
ATOM 525 N N . ASP A 1 74 ? -8.072 4.077 4.597 1.00 94.19 74 ASP A N 1
ATOM 526 C CA . ASP A 1 74 ? -7.932 4.654 3.261 1.00 94.19 74 ASP A CA 1
ATOM 527 C C . ASP A 1 74 ? -6.831 3.922 2.484 1.00 94.19 74 ASP A C 1
ATOM 529 O O . ASP A 1 74 ? -5.639 4.177 2.649 1.00 94.19 74 ASP A O 1
ATOM 533 N N . VAL A 1 75 ? -7.247 2.994 1.626 1.00 93.50 75 VAL A N 1
ATOM 534 C CA . VAL A 1 75 ? -6.348 2.178 0.803 1.00 93.50 75 VAL A CA 1
ATOM 535 C C . VAL A 1 75 ? -5.738 2.930 -0.378 1.00 93.50 75 VAL A C 1
ATOM 537 O O . VAL A 1 75 ? -4.908 2.366 -1.081 1.00 93.50 75 VAL A O 1
ATOM 540 N N . ASN A 1 76 ? -6.133 4.187 -0.602 1.00 94.88 76 ASN A N 1
ATOM 541 C CA . ASN A 1 76 ? -5.537 5.067 -1.609 1.00 94.88 76 ASN A CA 1
ATOM 542 C C . ASN A 1 76 ? -4.647 6.146 -0.983 1.00 94.88 76 ASN A C 1
ATOM 544 O O . ASN A 1 76 ? -4.162 7.027 -1.702 1.00 94.88 76 ASN A O 1
ATOM 548 N N . ALA A 1 77 ? -4.448 6.101 0.339 1.00 95.06 77 ALA A N 1
ATOM 549 C CA . ALA A 1 77 ? -3.510 6.980 1.010 1.00 95.06 77 ALA A CA 1
ATOM 550 C C . ALA A 1 77 ? -2.131 6.836 0.365 1.00 95.06 77 ALA A C 1
ATOM 552 O O . ALA A 1 77 ? -1.727 5.745 -0.027 1.00 95.06 77 ALA A O 1
ATOM 553 N N . LYS A 1 78 ? -1.432 7.960 0.242 1.00 95.25 78 LYS A N 1
ATOM 554 C CA . LYS A 1 78 ? -0.073 7.989 -0.282 1.00 95.25 78 LYS A CA 1
ATOM 555 C C . LYS A 1 78 ? 0.921 7.930 0.863 1.00 95.25 78 LYS A C 1
ATOM 557 O O . LYS A 1 78 ? 0.707 8.585 1.886 1.00 95.25 78 LYS A O 1
ATOM 562 N N . ASP A 1 79 ? 2.000 7.191 0.670 1.00 92.00 79 ASP A N 1
ATOM 563 C CA . ASP A 1 79 ? 3.147 7.204 1.565 1.00 92.00 79 ASP A CA 1
ATOM 564 C C . ASP A 1 79 ? 4.011 8.467 1.378 1.00 92.00 79 ASP A C 1
ATOM 566 O O . ASP A 1 79 ? 3.678 9.400 0.639 1.00 92.00 79 ASP A O 1
ATOM 570 N N . GLU A 1 80 ? 5.156 8.494 2.058 1.00 92.00 80 GLU A N 1
ATOM 571 C CA . GLU A 1 80 ? 6.130 9.587 1.988 1.00 92.00 80 GLU A CA 1
ATOM 572 C C . GLU A 1 80 ? 6.763 9.749 0.595 1.00 92.00 80 GLU A C 1
ATOM 574 O O . GLU A 1 80 ? 7.259 10.827 0.262 1.00 92.00 80 GLU A O 1
ATOM 579 N N . THR A 1 81 ? 6.723 8.704 -0.238 1.00 88.31 81 THR A N 1
ATOM 580 C CA . THR A 1 81 ? 7.206 8.725 -1.626 1.00 88.31 81 THR A CA 1
ATOM 581 C C . THR A 1 81 ? 6.124 9.164 -2.617 1.00 88.31 81 THR A C 1
ATOM 583 O O . THR A 1 81 ? 6.408 9.407 -3.792 1.00 88.31 81 THR A O 1
ATOM 586 N N . GLY A 1 82 ? 4.887 9.342 -2.142 1.00 95.06 82 GLY A N 1
ATOM 587 C CA . GLY A 1 82 ? 3.727 9.673 -2.957 1.00 95.06 82 GLY A CA 1
ATOM 588 C C . GLY A 1 82 ? 3.083 8.459 -3.634 1.00 95.06 82 GLY A C 1
ATOM 589 O O . GLY A 1 82 ? 2.176 8.661 -4.451 1.00 95.06 82 GLY A O 1
ATOM 590 N N . GLY A 1 83 ? 3.544 7.248 -3.312 1.00 95.88 83 GLY A N 1
ATOM 591 C CA . GLY A 1 83 ? 3.031 5.981 -3.816 1.00 95.88 83 GLY A CA 1
ATOM 592 C C . GLY A 1 83 ? 1.846 5.487 -2.997 1.00 95.88 83 GLY A C 1
ATOM 593 O O . GLY A 1 83 ? 1.763 5.709 -1.793 1.00 95.88 83 GLY A O 1
ATOM 594 N N . THR A 1 84 ? 0.899 4.839 -3.663 1.00 98.06 84 THR A N 1
ATOM 595 C CA . THR A 1 84 ? -0.217 4.134 -3.025 1.00 98.06 84 THR A CA 1
ATOM 596 C C . THR A 1 84 ? 0.168 2.682 -2.727 1.00 98.06 84 THR A C 1
ATOM 598 O O . THR A 1 84 ? 1.106 2.150 -3.327 1.00 98.06 84 THR A O 1
ATOM 601 N N . PRO A 1 85 ? -0.585 1.966 -1.876 1.00 96.75 85 PRO A N 1
ATOM 602 C CA . PRO A 1 85 ? -0.375 0.534 -1.670 1.00 96.75 85 PRO A CA 1
ATOM 603 C C . PRO A 1 85 ? -0.433 -0.272 -2.973 1.00 96.75 85 PRO A C 1
ATOM 605 O O . PRO A 1 85 ? 0.302 -1.243 -3.143 1.00 96.75 85 PRO A O 1
ATOM 608 N N . LEU A 1 86 ? -1.270 0.148 -3.926 1.00 97.62 86 LEU A N 1
ATOM 609 C CA . LEU A 1 86 ? -1.347 -0.485 -5.239 1.00 97.62 86 LEU A CA 1
ATOM 610 C C . LEU A 1 86 ? -0.084 -0.241 -6.078 1.00 97.62 86 LEU A C 1
ATOM 612 O O . LEU A 1 86 ? 0.354 -1.154 -6.778 1.00 97.62 86 LEU A O 1
ATOM 616 N N . ASP A 1 87 ? 0.515 0.952 -5.997 1.00 97.50 87 ASP A N 1
ATOM 617 C CA . ASP A 1 87 ? 1.778 1.255 -6.683 1.00 97.50 87 ASP A CA 1
ATOM 618 C C . ASP A 1 87 ? 2.900 0.336 -6.184 1.00 97.50 87 ASP A C 1
ATOM 620 O O . ASP A 1 87 ? 3.636 -0.233 -6.993 1.00 97.50 87 ASP A O 1
ATOM 624 N N . GLU A 1 88 ? 2.967 0.105 -4.870 1.00 96.88 88 GLU A N 1
ATOM 625 C CA . GLU A 1 88 ? 3.895 -0.856 -4.270 1.00 96.88 88 GLU A CA 1
ATOM 626 C C . GLU A 1 88 ? 3.624 -2.289 -4.756 1.00 96.88 88 GLU A C 1
ATOM 628 O O . GLU A 1 88 ? 4.520 -2.963 -5.272 1.00 96.88 88 GLU A O 1
ATOM 633 N N . ALA A 1 89 ? 2.376 -2.762 -4.688 1.00 97.69 89 ALA A N 1
ATOM 634 C CA . ALA A 1 89 ? 2.015 -4.093 -5.181 1.00 97.69 89 ALA A CA 1
ATOM 635 C C . ALA A 1 89 ? 2.409 -4.297 -6.654 1.00 97.69 89 ALA A C 1
ATOM 637 O O . ALA A 1 89 ? 2.980 -5.332 -7.017 1.00 97.69 89 ALA A O 1
ATOM 638 N N . ALA A 1 90 ? 2.144 -3.302 -7.502 1.00 97.62 90 ALA A N 1
ATOM 639 C CA . ALA A 1 90 ? 2.481 -3.331 -8.918 1.00 97.62 90 ALA A CA 1
ATOM 640 C C . ALA A 1 90 ? 3.999 -3.302 -9.149 1.00 97.62 90 ALA A C 1
ATOM 642 O O . ALA A 1 90 ? 4.507 -4.105 -9.939 1.00 97.62 90 ALA A O 1
ATOM 643 N N . GLY A 1 91 ? 4.729 -2.442 -8.432 1.00 95.69 91 GLY A N 1
ATOM 644 C CA . GLY A 1 91 ? 6.187 -2.332 -8.504 1.00 95.69 91 GLY A CA 1
ATOM 645 C C . GLY A 1 91 ? 6.901 -3.636 -8.144 1.00 95.69 91 GLY A C 1
ATOM 646 O O . GLY A 1 91 ? 7.872 -4.018 -8.802 1.00 95.69 91 GLY A O 1
ATOM 647 N N . TRP A 1 92 ? 6.365 -4.374 -7.169 1.00 93.94 92 TRP A N 1
ATOM 648 C CA . TRP A 1 92 ? 6.888 -5.670 -6.728 1.00 93.94 92 TRP A CA 1
ATOM 649 C C . TRP A 1 92 ? 6.266 -6.885 -7.441 1.00 93.94 92 TRP A C 1
ATOM 651 O O . TRP A 1 92 ? 6.657 -8.025 -7.171 1.00 93.94 92 TRP A O 1
ATOM 661 N N . GLY A 1 93 ? 5.324 -6.678 -8.368 1.00 96.12 93 GLY A N 1
ATOM 662 C CA . GLY A 1 93 ? 4.703 -7.739 -9.169 1.00 96.12 93 GLY A CA 1
ATOM 663 C C . GLY A 1 93 ? 3.742 -8.654 -8.397 1.00 96.12 93 GLY A C 1
ATOM 664 O O . GLY A 1 93 ? 3.597 -9.831 -8.745 1.00 96.12 93 GLY A O 1
ATOM 665 N N . ARG A 1 94 ? 3.088 -8.143 -7.350 1.00 97.19 94 ARG A N 1
ATOM 666 C CA . ARG A 1 94 ? 2.121 -8.865 -6.505 1.00 97.19 94 ARG A CA 1
ATOM 667 C C . ARG A 1 94 ? 0.755 -8.944 -7.187 1.00 97.19 94 ARG A C 1
ATOM 669 O O . ARG A 1 94 ? -0.166 -8.202 -6.876 1.00 97.19 94 ARG A O 1
ATOM 676 N N . LYS A 1 95 ? 0.635 -9.876 -8.133 1.00 95.50 95 LYS A N 1
ATOM 677 C CA . LYS A 1 95 ? -0.566 -10.071 -8.970 1.00 95.50 95 LYS A CA 1
ATOM 678 C C . LYS A 1 95 ? -1.837 -10.416 -8.201 1.00 95.50 95 LYS A C 1
ATOM 680 O O . LYS A 1 95 ? -2.915 -10.197 -8.719 1.00 95.50 95 LYS A O 1
ATOM 685 N N . ASP A 1 96 ? -1.710 -10.981 -7.007 1.00 92.44 96 ASP A N 1
ATOM 686 C CA . ASP A 1 96 ? -2.879 -11.335 -6.201 1.00 92.44 96 ASP A CA 1
ATOM 687 C C . ASP A 1 96 ? -3.460 -10.116 -5.454 1.00 92.44 96 ASP A C 1
ATOM 689 O O . ASP A 1 96 ? -4.512 -10.223 -4.828 1.00 92.44 96 ASP A O 1
ATOM 693 N N . ILE A 1 97 ? -2.764 -8.970 -5.507 1.00 93.19 97 ILE A N 1
ATOM 694 C CA . ILE A 1 97 ? -3.179 -7.689 -4.918 1.00 93.19 97 ILE A CA 1
ATOM 695 C C . ILE A 1 97 ? -3.611 -6.670 -5.991 1.00 93.19 97 ILE A C 1
ATOM 697 O O . ILE A 1 97 ? -4.488 -5.857 -5.709 1.00 93.19 97 ILE A O 1
ATOM 701 N N . VAL A 1 98 ? -3.012 -6.709 -7.192 1.00 89.06 98 VAL A N 1
ATOM 702 C CA . VAL A 1 98 ? -3.325 -5.834 -8.350 1.00 89.06 98 VAL A CA 1
ATOM 703 C C . VAL A 1 98 ? -4.515 -6.358 -9.146 1.00 89.06 98 VAL A C 1
ATOM 705 O O . VAL A 1 98 ? -5.409 -5.544 -9.466 1.00 89.06 98 VAL A O 1
#